Protein AF-A0ABD0ZR02-F1 (afdb_monomer)

Radius of gyration: 19.82 Å; Cα contacts (8 Å, |Δi|>4): 53; chains: 1; bounding box: 42×26×54 Å

Secondary structure (DSSP, 8-state):
--HHHHHHHHHHHHHHHHHHHHTT----HHHHHHHHHHHHS--TT-TTTT--TTSS-GGGSTT-EE-TTS-EEE-

Mean predicted aligned error: 8.43 Å

Solvent-accessible surface area (backbone atoms only — not comparable to full-atom values): 4674 Å² total; per-residue (Å²): 136,61,77,72,56,56,56,53,52,52,52,49,53,51,50,53,51,51,53,59,56,48,71,75,55,73,86,36,72,68,37,53,54,50,44,52,50,55,75,74,51,92,62,93,83,50,76,66,66,59,62,46,85,88,49,60,58,48,67,78,19,72,73,38,41,50,51,97,83,75,42,83,76,47,112

Nearest PD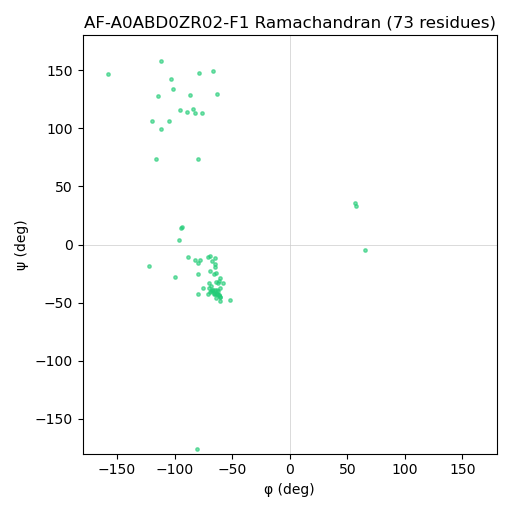B structures (foldseek):
  4z61-assembly1_C  TM=9.787E-01  e=9.115E-06  Arabidopsis thaliana
  7ogq-assem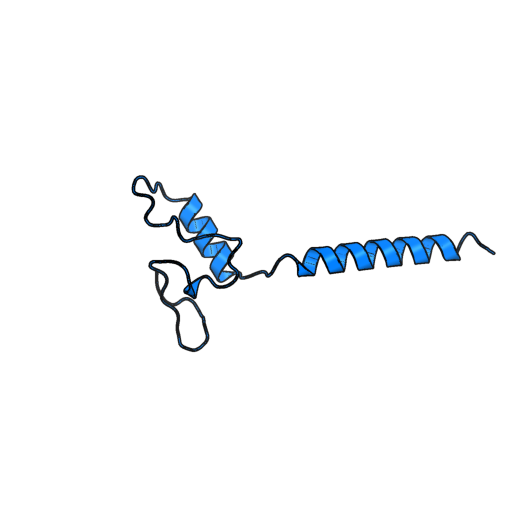bly1_BBB  TM=9.828E-01  e=1.709E-05  Arabidopsis thaliana
  8wed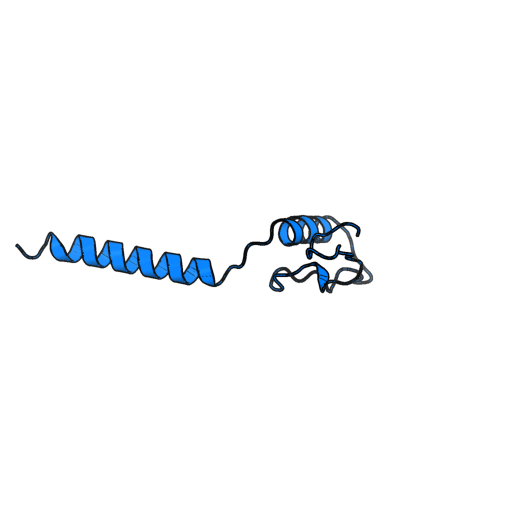-assembly2_E  TM=9.754E-01  e=2.599E-05  Arabidopsis thaliana
  4q3g-assembly2_B  TM=9.624E-01  e=2.599E-05  Oryza sativa
  7odv-assembly1_AAA  TM=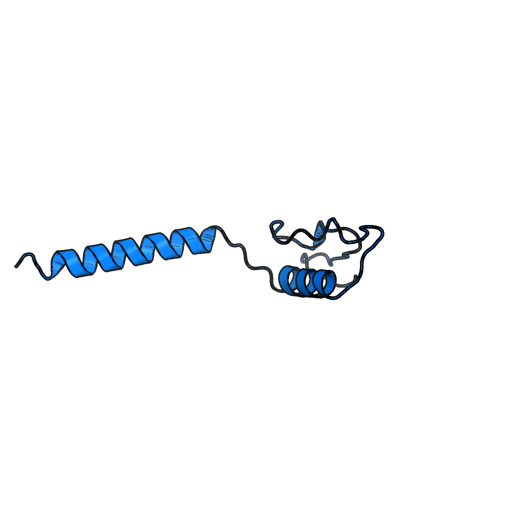8.881E-01  e=7.984E-03  Arabidopsis thaliana

Foldseek 3Di:
DVVVVVVVVVVVVVVVVVVVVVVQQQDDPVLVVVVVVVVVDDDPPCQQVQSDNSDNQCCRTPQFPADPVSHTDGD

Organism: NCBI:txid228776

Structure (mmCIF, N/CA/C/O backbone):
data_AF-A0ABD0ZR02-F1
#
_entry.id   AF-A0ABD0ZR02-F1
#
loop_
_atom_site.group_PDB
_atom_site.id
_atom_site.type_symbol
_atom_site.label_atom_id
_atom_site.label_alt_id
_atom_site.label_comp_id
_atom_site.label_asym_id
_atom_site.label_entity_id
_atom_site.label_seq_id
_atom_site.pdbx_PDB_ins_code
_atom_site.Cartn_x
_atom_site.Cartn_y
_atom_site.Cartn_z
_atom_site.occupancy
_atom_site.B_iso_or_equiv
_atom_site.auth_seq_id
_atom_site.auth_comp_id
_atom_site.auth_asym_id
_atom_site.auth_atom_id
_atom_site.pdbx_PDB_model_num
ATOM 1 N N . MET A 1 1 ? -25.535 15.615 46.041 1.00 48.47 1 MET A N 1
ATOM 2 C CA . MET A 1 1 ? -25.945 14.704 44.945 1.00 48.47 1 MET A CA 1
ATOM 3 C C . MET A 1 1 ? -25.550 15.182 43.539 1.00 48.47 1 MET A C 1
ATOM 5 O O . MET A 1 1 ? -26.011 14.591 42.581 1.00 48.47 1 MET A O 1
ATOM 9 N N . ALA A 1 2 ? -24.657 16.172 43.381 1.00 51.09 2 ALA A N 1
ATOM 10 C CA . ALA A 1 2 ? -24.232 16.658 42.057 1.00 51.09 2 ALA A CA 1
ATOM 11 C C . ALA A 1 2 ? -22.875 16.077 41.594 1.00 51.09 2 ALA A C 1
ATOM 13 O O . ALA A 1 2 ? -22.646 15.871 40.410 1.00 51.09 2 ALA A O 1
ATOM 14 N N . PHE A 1 3 ? -21.994 15.719 42.534 1.00 51.66 3 PHE A N 1
ATOM 15 C CA . PHE A 1 3 ? -20.606 15.317 42.253 1.00 51.66 3 PHE A CA 1
ATOM 16 C C . PHE A 1 3 ? -20.449 13.966 41.529 1.00 51.66 3 PHE A C 1
ATOM 18 O O . PHE A 1 3 ? -19.438 13.721 40.878 1.00 51.66 3 PHE A O 1
ATOM 25 N N . ARG A 1 4 ? -21.447 13.075 41.631 1.00 59.41 4 ARG A N 1
ATOM 26 C CA . ARG A 1 4 ? -21.438 11.774 40.942 1.00 59.41 4 ARG A CA 1
ATOM 27 C C . ARG A 1 4 ? -21.833 11.899 39.468 1.00 59.41 4 ARG A C 1
ATOM 29 O O . ARG A 1 4 ? -21.366 11.091 38.678 1.00 59.41 4 ARG A O 1
ATOM 36 N N . ASN A 1 5 ? -22.602 12.924 39.102 1.00 59.69 5 ASN A N 1
ATOM 37 C CA . ASN A 1 5 ? -23.094 13.112 37.737 1.00 59.69 5 ASN A CA 1
ATOM 38 C C . ASN A 1 5 ? -22.024 13.730 36.827 1.00 59.69 5 ASN A C 1
ATOM 40 O O . ASN A 1 5 ? -21.792 13.208 35.747 1.00 59.69 5 ASN A O 1
ATOM 44 N N . TYR A 1 6 ? -21.268 14.732 37.291 1.00 66.94 6 TYR A N 1
ATOM 45 C CA . TYR A 1 6 ? -20.208 15.352 36.476 1.00 66.94 6 TYR A CA 1
ATOM 46 C C . TYR A 1 6 ? -19.090 14.384 36.071 1.00 66.94 6 TYR A C 1
ATOM 48 O O . TYR A 1 6 ? -18.515 14.520 34.998 1.00 66.94 6 TYR A O 1
ATOM 56 N N . ARG A 1 7 ? -18.782 13.380 36.902 1.00 79.56 7 ARG A N 1
ATOM 57 C CA . ARG A 1 7 ? -17.717 12.417 36.595 1.00 79.56 7 ARG A CA 1
ATOM 58 C C . ARG A 1 7 ? -18.084 11.482 35.441 1.00 79.56 7 ARG A C 1
ATOM 60 O O . ARG A 1 7 ? -17.220 11.177 34.633 1.00 79.56 7 ARG A O 1
ATOM 67 N N . TRP A 1 8 ? -19.341 11.054 35.344 1.00 76.69 8 TRP A N 1
ATOM 68 C CA . TRP A 1 8 ? -19.808 10.219 34.233 1.00 76.69 8 TRP A CA 1
ATOM 69 C C . TRP A 1 8 ? -19.984 11.018 32.943 1.00 76.69 8 TRP A C 1
ATOM 71 O O . TRP A 1 8 ? -19.603 10.521 31.893 1.00 76.69 8 TRP A O 1
ATOM 81 N N . GLU A 1 9 ? -20.456 12.264 33.026 1.00 80.50 9 GLU A N 1
ATOM 82 C CA . GLU A 1 9 ? -20.549 13.175 31.875 1.00 80.50 9 GLU A CA 1
ATOM 83 C C . GLU A 1 9 ? -19.167 13.469 31.268 1.00 80.50 9 GLU A C 1
ATOM 85 O O . GLU A 1 9 ? -18.997 13.403 30.055 1.00 80.50 9 GLU A O 1
ATOM 90 N N . LEU A 1 10 ? -18.148 13.722 32.100 1.00 85.00 10 LEU A N 1
ATOM 91 C CA . LEU A 1 10 ? -16.775 13.944 31.627 1.00 85.00 10 LEU A CA 1
ATOM 92 C C . LEU A 1 10 ? -16.156 12.684 31.010 1.00 85.00 10 LEU A C 1
ATOM 94 O O . LEU A 1 10 ? -15.467 12.776 29.997 1.00 85.00 10 LEU A O 1
ATOM 98 N N . LEU A 1 11 ? -16.409 11.508 31.594 1.00 87.25 11 LEU A N 1
ATOM 99 C CA . LEU A 1 11 ? -15.964 10.234 31.021 1.00 87.25 11 LEU A CA 1
ATOM 100 C C . LEU A 1 11 ? -16.670 9.944 29.694 1.00 87.25 11 LEU A C 1
ATOM 102 O O . LEU A 1 11 ? -16.019 9.523 28.744 1.00 87.25 11 LEU A O 1
ATOM 106 N N . ALA A 1 12 ? -17.974 10.210 29.611 1.00 90.06 12 ALA A N 1
ATOM 107 C CA . ALA A 1 12 ? -18.748 10.055 28.389 1.00 90.06 12 ALA A CA 1
ATOM 108 C C . ALA A 1 12 ? -18.267 11.022 27.299 1.00 90.06 12 ALA A C 1
ATOM 110 O O . ALA A 1 12 ? -18.027 10.585 26.182 1.00 90.06 12 ALA A O 1
ATOM 111 N N . ALA A 1 13 ? -18.046 12.298 27.630 1.00 88.62 13 ALA A N 1
ATOM 112 C CA . ALA A 1 13 ? -17.530 13.304 26.701 1.00 88.62 13 ALA A CA 1
ATOM 113 C C . ALA A 1 13 ? -16.099 12.996 26.227 1.00 88.62 13 ALA A C 1
ATOM 115 O O . ALA A 1 13 ? -15.770 13.179 25.057 1.00 88.62 13 ALA A O 1
ATOM 116 N N . SER A 1 14 ? -15.237 12.500 27.120 1.00 89.25 14 SER A N 1
ATOM 117 C CA . SER A 1 14 ? -13.897 12.046 26.744 1.00 89.25 14 SER A CA 1
ATOM 118 C C . SER A 1 14 ? -13.959 10.830 25.821 1.00 89.25 14 SER A C 1
ATOM 120 O O . SER A 1 14 ? -13.211 10.784 24.850 1.00 89.25 14 SER A O 1
ATOM 122 N N . LEU A 1 15 ? -14.841 9.868 26.103 1.00 88.06 15 LEU A N 1
ATOM 123 C CA . LEU A 1 15 ? -15.009 8.664 25.293 1.00 88.06 15 LEU A CA 1
ATOM 124 C C . LEU A 1 15 ? -15.606 8.972 23.913 1.00 88.06 15 LEU A C 1
ATOM 126 O O . LEU A 1 15 ? -15.182 8.401 22.915 1.00 88.06 15 LEU A O 1
ATOM 130 N N . THR A 1 16 ? -16.572 9.886 23.819 1.00 86.31 16 THR A N 1
ATOM 131 C CA . THR A 1 16 ? -17.126 10.296 22.521 1.00 86.31 16 THR A CA 1
ATOM 132 C C . THR A 1 16 ? -16.095 11.045 21.686 1.00 86.31 16 THR A C 1
ATOM 134 O O . THR A 1 16 ? -15.999 10.798 20.485 1.00 86.31 16 THR A O 1
ATOM 137 N N . LEU A 1 17 ? -15.277 11.900 22.308 1.00 87.19 17 LEU A N 1
ATOM 138 C CA . LEU A 1 17 ? -14.189 12.594 21.622 1.00 87.19 17 LEU A CA 1
ATOM 139 C C . LEU A 1 17 ? -13.129 11.617 21.091 1.00 87.19 17 LEU A C 1
ATOM 141 O O . L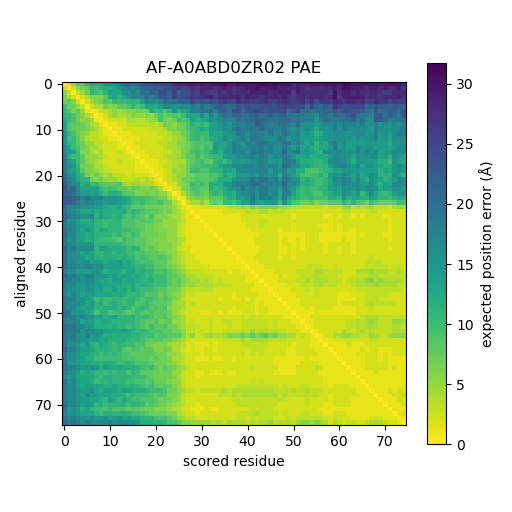EU A 1 17 ? -12.688 11.765 19.954 1.00 87.19 17 LEU A O 1
ATOM 145 N N . THR A 1 18 ? -12.735 10.605 21.870 1.00 82.62 18 THR A N 1
ATOM 146 C CA . THR A 1 18 ? -11.761 9.606 21.402 1.00 82.62 18 THR A CA 1
ATOM 147 C C . THR A 1 18 ? -12.315 8.762 20.261 1.00 82.62 18 THR A C 1
ATOM 149 O O . THR A 1 18 ? -11.614 8.562 19.276 1.00 82.62 18 THR A O 1
ATOM 152 N N . ILE A 1 19 ? -13.574 8.324 20.334 1.00 81.06 19 ILE A N 1
ATOM 153 C CA . ILE A 1 19 ? -14.217 7.569 19.248 1.00 81.06 19 ILE A CA 1
ATOM 154 C C . ILE A 1 19 ? -14.289 8.411 17.965 1.00 81.06 19 ILE A C 1
ATOM 156 O O . ILE A 1 19 ? -13.942 7.919 16.893 1.00 81.06 19 ILE A O 1
ATOM 160 N N . ALA A 1 20 ? -14.653 9.693 18.065 1.00 81.31 20 ALA A N 1
ATOM 161 C CA . ALA A 1 20 ? -14.671 10.603 16.918 1.00 81.31 20 ALA A CA 1
ATOM 162 C C . ALA A 1 20 ? -13.283 10.769 16.270 1.00 81.31 20 ALA A C 1
ATOM 164 O O . ALA A 1 20 ? -13.180 10.823 15.047 1.00 81.31 20 ALA A O 1
ATOM 165 N N . LEU A 1 21 ? -12.218 10.804 17.078 1.00 76.44 21 LEU A N 1
ATOM 166 C CA . LEU A 1 21 ? -10.837 10.866 16.590 1.00 76.44 21 LEU A CA 1
ATOM 167 C C . LEU A 1 21 ? -10.379 9.561 15.924 1.00 76.44 21 LEU A C 1
ATOM 169 O O . LEU A 1 21 ? -9.616 9.611 14.967 1.00 76.44 21 LEU A O 1
ATOM 173 N N . ILE A 1 22 ? -10.861 8.405 16.385 1.00 70.75 22 ILE A N 1
ATOM 174 C CA . ILE A 1 22 ? -10.539 7.103 15.779 1.00 70.75 22 ILE A CA 1
ATOM 175 C C . ILE A 1 22 ? -11.174 6.977 14.388 1.00 70.75 22 ILE A C 1
ATOM 177 O O . ILE A 1 22 ? -10.547 6.439 13.485 1.00 70.75 22 ILE A O 1
ATOM 181 N N . HIS A 1 23 ? -12.374 7.528 14.176 1.00 62.09 23 HIS A N 1
ATOM 182 C CA . HIS A 1 23 ? -13.026 7.514 12.861 1.00 62.09 23 HIS A CA 1
ATOM 183 C C . HIS A 1 23 ? -12.294 8.324 11.777 1.00 62.09 23 HIS A C 1
ATOM 185 O O . HIS A 1 23 ? -12.570 8.127 10.599 1.00 62.09 23 HIS A O 1
ATOM 191 N N . LEU A 1 24 ? -11.374 9.221 12.150 1.00 62.59 24 LEU A N 1
ATOM 192 C CA . LEU A 1 24 ? -10.530 9.957 11.198 1.00 62.59 24 LEU A CA 1
ATOM 193 C C . LEU A 1 24 ? -9.362 9.117 10.661 1.00 62.59 24 LEU A C 1
ATOM 195 O O . LEU A 1 24 ? -8.723 9.524 9.695 1.00 62.59 24 LEU A O 1
ATOM 199 N N . VAL A 1 25 ? -9.077 7.968 11.277 1.00 65.31 25 VAL A N 1
ATOM 200 C CA . VAL A 1 25 ? -8.013 7.054 10.862 1.00 65.31 25 VAL A CA 1
ATOM 201 C C . VAL A 1 25 ? -8.664 5.784 10.327 1.00 65.31 25 VAL A C 1
ATOM 203 O O . VAL A 1 25 ? -9.069 4.908 11.090 1.00 65.31 25 VAL A O 1
ATOM 206 N N . GLU A 1 26 ? -8.770 5.663 9.005 1.00 66.75 26 GLU A N 1
ATOM 207 C CA . GLU A 1 26 ? -9.031 4.357 8.402 1.00 66.75 26 GLU A CA 1
ATOM 208 C C . GLU A 1 26 ? -7.733 3.544 8.429 1.00 66.75 26 GLU A C 1
ATOM 210 O O . GLU A 1 26 ? -6.747 3.882 7.777 1.00 66.75 26 GLU A O 1
ATOM 215 N N . ALA A 1 27 ? -7.728 2.475 9.224 1.00 72.19 27 ALA A N 1
ATOM 216 C CA . ALA A 1 27 ? -6.591 1.576 9.341 1.00 72.19 27 ALA A CA 1
ATOM 217 C C . ALA A 1 27 ? -6.631 0.529 8.221 1.00 72.19 27 ALA A C 1
ATOM 219 O O . ALA A 1 27 ? -7.536 -0.310 8.176 1.00 72.19 27 ALA A O 1
ATOM 220 N N . ASN A 1 28 ? -5.628 0.541 7.344 1.00 88.06 28 ASN A N 1
ATOM 221 C CA . ASN A 1 28 ? -5.403 -0.517 6.368 1.00 88.06 28 ASN A CA 1
ATOM 222 C C . ASN A 1 28 ? -4.024 -1.134 6.598 1.00 88.06 28 ASN A C 1
ATOM 224 O O . ASN A 1 28 ? -3.003 -0.561 6.228 1.00 88.06 28 ASN A O 1
ATOM 228 N N . SER A 1 29 ? -4.005 -2.344 7.156 1.00 92.50 29 SER A N 1
ATOM 229 C CA . SER A 1 29 ? -2.763 -3.044 7.490 1.00 92.50 29 SER A CA 1
ATOM 230 C C . SER A 1 29 ? -1.867 -3.328 6.280 1.00 92.50 29 SER A C 1
ATOM 232 O O . SER A 1 29 ? -0.654 -3.429 6.437 1.00 92.50 29 SER A O 1
ATOM 234 N N . GLU A 1 30 ? -2.439 -3.483 5.078 1.00 95.56 30 GLU A N 1
ATOM 235 C CA . GLU A 1 30 ? -1.650 -3.641 3.848 1.00 95.56 30 GLU A CA 1
ATOM 236 C C . GLU A 1 30 ? -0.969 -2.316 3.482 1.00 95.56 30 G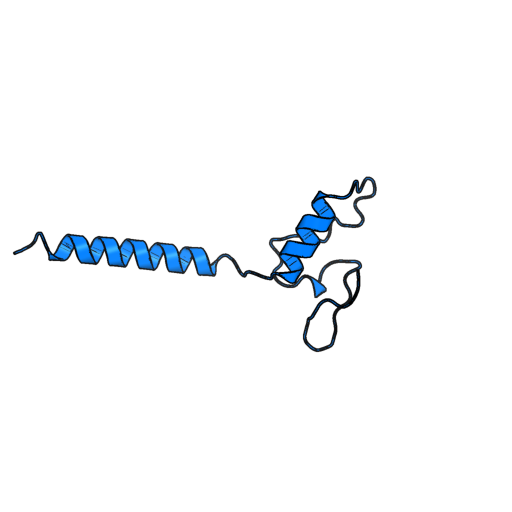LU A C 1
ATOM 238 O O . GLU A 1 30 ? 0.219 -2.304 3.165 1.00 95.56 30 GLU A O 1
ATOM 243 N N . GLY A 1 31 ? -1.692 -1.197 3.607 1.00 94.88 31 GLY A N 1
ATOM 244 C CA . GLY A 1 31 ? -1.143 0.148 3.426 1.00 94.88 31 GLY A CA 1
ATOM 245 C C . GLY A 1 31 ? -0.024 0.457 4.423 1.00 94.88 31 GLY A C 1
ATOM 246 O O . GLY A 1 31 ? 1.048 0.903 4.017 1.00 94.88 31 GLY A O 1
ATOM 247 N N . ASP A 1 32 ? -0.222 0.131 5.702 1.00 93.94 32 ASP A N 1
ATOM 248 C CA . ASP A 1 32 ? 0.789 0.318 6.751 1.00 93.94 32 ASP A CA 1
ATOM 249 C C . ASP A 1 32 ? 2.070 -0.479 6.459 1.00 93.94 32 ASP A C 1
ATOM 251 O O . ASP A 1 32 ? 3.181 0.048 6.561 1.00 93.94 32 ASP A O 1
ATOM 255 N N . ALA A 1 33 ? 1.928 -1.747 6.052 1.00 95.56 33 ALA A N 1
ATOM 256 C CA . ALA A 1 33 ? 3.059 -2.610 5.717 1.00 95.56 33 ALA A CA 1
ATOM 257 C C . ALA A 1 33 ? 3.851 -2.087 4.508 1.00 95.56 33 ALA A C 1
ATOM 259 O O . ALA A 1 33 ? 5.085 -2.069 4.523 1.00 95.56 33 ALA A O 1
ATOM 260 N N . LEU A 1 34 ? 3.153 -1.630 3.468 1.00 96.38 34 LEU A N 1
ATOM 261 C CA . LEU A 1 34 ? 3.774 -1.059 2.277 1.00 96.38 34 LEU A CA 1
ATOM 262 C C . LEU A 1 34 ? 4.440 0.292 2.568 1.00 96.38 34 LEU A C 1
ATOM 264 O O . LEU A 1 34 ? 5.561 0.540 2.124 1.00 96.38 34 LEU A O 1
ATOM 268 N N . TYR A 1 35 ? 3.816 1.149 3.372 1.00 95.56 35 TYR A N 1
ATOM 269 C CA . TYR A 1 35 ? 4.430 2.409 3.780 1.00 95.56 35 TYR A CA 1
ATOM 270 C C . TYR A 1 35 ? 5.704 2.184 4.612 1.00 95.56 35 TYR A C 1
ATOM 272 O O . TYR A 1 35 ? 6.714 2.855 4.387 1.00 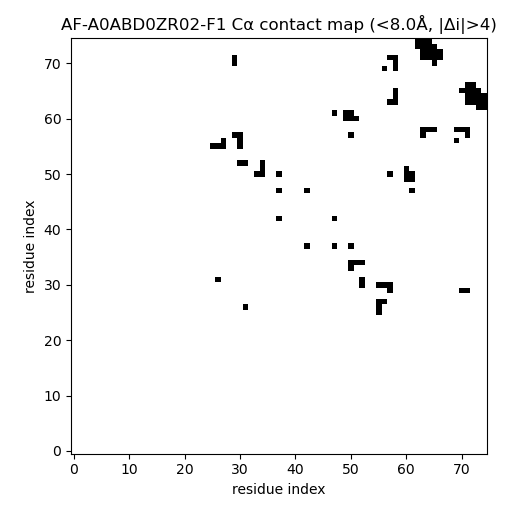95.56 35 TYR A O 1
ATOM 280 N N . ALA A 1 36 ? 5.712 1.184 5.499 1.00 96.31 36 ALA A N 1
ATOM 281 C CA . ALA A 1 36 ? 6.919 0.778 6.219 1.00 96.31 36 ALA A CA 1
ATOM 282 C C . ALA A 1 36 ? 8.025 0.279 5.266 1.00 96.31 36 ALA A C 1
ATOM 284 O O . ALA A 1 36 ? 9.193 0.636 5.436 1.00 96.31 36 ALA A O 1
ATOM 285 N N . LEU A 1 37 ? 7.668 -0.485 4.223 1.00 96.25 37 LEU A N 1
ATOM 286 C CA . LEU A 1 37 ? 8.610 -0.899 3.177 1.00 96.25 37 LEU A CA 1
ATOM 287 C C . LEU A 1 37 ? 9.207 0.316 2.455 1.00 96.25 37 LEU A C 1
ATOM 289 O O . LEU A 1 37 ? 10.430 0.409 2.363 1.00 96.25 37 LEU A O 1
ATOM 293 N N . ARG A 1 38 ? 8.383 1.275 2.011 1.00 96.25 38 ARG A N 1
ATOM 294 C CA . ARG A 1 38 ? 8.855 2.527 1.392 1.00 96.25 38 ARG A CA 1
ATOM 295 C C . ARG A 1 38 ? 9.892 3.226 2.271 1.00 96.25 38 ARG A C 1
ATOM 297 O O . ARG A 1 38 ? 10.940 3.616 1.771 1.00 96.25 38 ARG A O 1
ATOM 304 N N . GLN A 1 39 ? 9.618 3.376 3.568 1.00 96.94 39 GLN A N 1
ATOM 305 C CA . GLN A 1 39 ? 10.531 4.042 4.507 1.00 96.94 39 GLN A CA 1
ATOM 306 C C . GLN A 1 39 ? 11.868 3.310 4.686 1.00 96.94 39 GLN A C 1
ATOM 308 O O . GLN A 1 39 ? 12.865 3.932 5.046 1.00 96.94 39 GLN A O 1
ATOM 313 N N . SER A 1 40 ? 11.897 1.999 4.439 1.00 97.69 40 SER A N 1
ATOM 314 C CA . SER A 1 40 ? 13.114 1.186 4.524 1.00 97.69 40 SER A CA 1
ATOM 315 C C . SER A 1 40 ? 13.996 1.248 3.269 1.00 97.69 40 SER A C 1
ATOM 317 O O . SER A 1 40 ? 15.147 0.812 3.313 1.00 97.69 40 SER A O 1
ATOM 319 N N . LEU A 1 41 ? 13.481 1.786 2.158 1.00 96.81 41 LEU A N 1
ATOM 320 C CA . LEU A 1 41 ? 14.164 1.832 0.867 1.00 96.81 41 LEU A CA 1
ATOM 321 C C . LEU A 1 41 ? 14.731 3.230 0.587 1.00 96.81 41 LEU A C 1
ATOM 323 O O . LEU A 1 41 ? 14.112 4.250 0.883 1.00 96.81 41 LEU A O 1
ATOM 327 N N . SER A 1 42 ? 15.911 3.283 -0.036 1.00 97.50 42 SER A N 1
ATOM 328 C CA . SER A 1 42 ? 16.405 4.520 -0.644 1.00 97.50 42 SER A CA 1
ATOM 329 C C . SER A 1 42 ? 15.772 4.661 -2.025 1.00 97.50 42 SER A C 1
ATOM 331 O O . SER A 1 42 ? 16.036 3.847 -2.907 1.00 97.50 42 SER A O 1
ATOM 333 N N . ASP A 1 43 ? 14.923 5.673 -2.190 1.00 96.12 43 ASP A N 1
ATOM 334 C CA . ASP A 1 43 ? 14.159 5.934 -3.415 1.00 96.12 43 ASP A CA 1
ATOM 335 C C . ASP A 1 43 ? 14.587 7.277 -4.043 1.00 96.12 43 ASP A C 1
ATOM 337 O O . ASP A 1 43 ? 13.877 8.279 -3.906 1.00 96.12 43 ASP A O 1
ATOM 341 N N . PRO A 1 44 ? 15.786 7.346 -4.663 1.00 97.31 44 PRO A N 1
ATOM 342 C CA . PRO A 1 44 ? 16.328 8.589 -5.219 1.00 97.31 44 PRO A CA 1
ATOM 343 C C . PRO A 1 44 ? 15.513 9.124 -6.403 1.00 97.31 44 PRO A C 1
ATOM 345 O O . PRO A 1 44 ? 15.513 10.329 -6.637 1.00 97.31 44 PRO A O 1
ATOM 348 N N . ASP A 1 45 ? 14.805 8.243 -7.112 1.00 97.44 45 ASP A N 1
ATOM 349 C CA . ASP A 1 45 ? 14.002 8.580 -8.291 1.00 97.44 45 ASP A CA 1
ATOM 350 C C . ASP A 1 45 ? 12.514 8.792 -7.959 1.00 97.44 45 ASP A C 1
ATOM 352 O O . ASP A 1 45 ? 11.706 9.033 -8.855 1.00 97.44 45 ASP A O 1
ATOM 356 N N . HIS A 1 46 ? 12.141 8.725 -6.676 1.00 95.94 46 HIS A N 1
ATOM 357 C CA . HIS A 1 46 ? 10.776 8.943 -6.189 1.00 95.94 46 HIS A CA 1
ATOM 358 C C . HIS A 1 46 ? 9.722 8.009 -6.813 1.00 95.94 46 HIS A C 1
ATOM 360 O O . HIS A 1 46 ? 8.556 8.382 -6.969 1.00 95.94 46 HIS A O 1
ATOM 366 N N . VAL A 1 47 ? 10.100 6.771 -7.139 1.00 97.31 47 VAL A N 1
ATOM 367 C CA . VAL A 1 47 ? 9.209 5.766 -7.743 1.00 97.31 47 VAL A CA 1
ATOM 368 C C . VAL A 1 47 ? 8.044 5.421 -6.805 1.00 97.31 47 VAL A C 1
ATOM 370 O O . VAL A 1 47 ? 6.919 5.191 -7.250 1.00 97.31 47 VAL A O 1
ATOM 373 N N . LEU A 1 48 ? 8.280 5.450 -5.490 1.00 97.12 48 LEU A N 1
ATOM 374 C CA . LEU A 1 48 ? 7.290 5.131 -4.458 1.00 97.12 48 LEU A CA 1
ATOM 375 C C . LEU A 1 48 ? 6.558 6.377 -3.932 1.00 97.12 48 LEU A C 1
ATOM 377 O O . LEU A 1 48 ? 5.906 6.321 -2.890 1.00 97.12 48 LEU A O 1
ATOM 381 N N . GLN A 1 49 ? 6.640 7.523 -4.621 1.00 95.94 49 GLN A N 1
ATOM 382 C CA . GLN A 1 49 ? 6.019 8.777 -4.169 1.00 95.94 49 GLN A CA 1
ATOM 383 C C . GLN A 1 49 ? 4.501 8.665 -3.969 1.00 95.94 49 GLN A C 1
ATOM 385 O O . GLN A 1 49 ? 3.957 9.303 -3.071 1.00 95.94 49 GLN A O 1
ATOM 390 N N . SER A 1 50 ? 3.829 7.848 -4.784 1.00 96.44 50 SER A N 1
ATOM 391 C CA . SER A 1 50 ? 2.377 7.628 -4.707 1.00 96.44 50 SER A CA 1
ATOM 392 C C . SER A 1 50 ? 1.929 6.823 -3.481 1.00 96.44 50 SER A C 1
ATOM 394 O O . SER A 1 50 ? 0.732 6.758 -3.218 1.00 96.44 50 SER A O 1
ATOM 396 N N . TRP A 1 51 ? 2.862 6.217 -2.736 1.00 95.81 51 TRP A N 1
ATOM 397 C CA . TRP A 1 51 ? 2.570 5.430 -1.538 1.00 95.81 51 TRP A CA 1
ATOM 398 C C . TRP A 1 51 ? 2.331 6.373 -0.351 1.00 95.81 51 TRP A C 1
ATOM 400 O O . TRP A 1 51 ? 3.205 6.576 0.504 1.00 95.81 51 TRP A O 1
ATOM 410 N N . ASP A 1 52 ? 1.164 7.016 -0.367 1.00 92.19 52 ASP A N 1
ATOM 411 C CA . ASP A 1 52 ? 0.708 8.003 0.611 1.00 92.19 52 ASP A CA 1
ATOM 412 C C . ASP A 1 52 ? -0.161 7.332 1.693 1.00 92.19 52 ASP A C 1
ATOM 414 O O . ASP A 1 52 ? -1.254 6.856 1.377 1.00 92.19 52 ASP A O 1
ATOM 418 N N . PRO A 1 53 ? 0.268 7.320 2.971 1.00 88.50 53 PRO A N 1
ATOM 419 C CA . PRO A 1 53 ? -0.458 6.660 4.058 1.00 88.50 53 PRO A CA 1
ATOM 420 C C . PRO A 1 53 ? -1.784 7.346 4.422 1.00 88.50 53 PRO A C 1
ATOM 422 O O . PRO A 1 53 ? -2.557 6.799 5.202 1.00 88.50 53 PRO A O 1
ATOM 425 N N . THR A 1 54 ? -2.065 8.540 3.893 1.00 88.50 54 THR A N 1
ATOM 426 C CA . THR A 1 54 ? -3.372 9.198 4.054 1.00 88.50 54 THR A CA 1
ATOM 427 C C . THR A 1 54 ? -4.427 8.645 3.094 1.00 88.50 54 THR A C 1
ATOM 429 O O . THR A 1 54 ? -5.625 8.844 3.305 1.00 88.50 54 THR A O 1
ATOM 432 N N . LEU A 1 55 ? -4.000 7.919 2.055 1.00 88.44 55 LEU A N 1
ATOM 433 C CA . LEU A 1 55 ? -4.879 7.202 1.143 1.00 88.44 55 LEU A CA 1
ATOM 434 C C . LEU A 1 55 ? -5.132 5.795 1.678 1.00 88.44 55 LEU A C 1
ATOM 436 O O . LEU A 1 55 ? -4.251 4.941 1.711 1.00 88.44 55 LEU A O 1
ATOM 440 N N . VAL A 1 56 ? -6.384 5.545 2.035 1.00 86.31 56 VAL A N 1
ATOM 441 C CA . VAL A 1 56 ? -6.822 4.321 2.721 1.00 86.31 56 VAL A CA 1
ATOM 442 C C . VAL A 1 56 ? -6.629 3.061 1.881 1.00 86.31 56 VAL A C 1
ATOM 444 O O . VAL A 1 56 ? -6.388 1.974 2.410 1.00 86.31 56 VAL A O 1
ATOM 447 N N . ASN A 1 57 ? -6.758 3.191 0.561 1.00 91.94 57 ASN A N 1
ATOM 448 C CA . ASN A 1 57 ? -6.669 2.064 -0.353 1.00 91.94 57 ASN A CA 1
ATOM 449 C C . ASN A 1 57 ? -5.321 2.053 -1.104 1.00 91.94 57 ASN A C 1
ATOM 451 O O . ASN A 1 57 ? -5.159 2.822 -2.064 1.00 91.94 57 ASN A O 1
ATOM 455 N N . PRO A 1 58 ? -4.392 1.140 -0.756 1.00 94.81 58 PRO A N 1
ATOM 456 C CA . PRO A 1 58 ? -3.097 1.036 -1.419 1.00 94.81 58 PRO A CA 1
ATOM 457 C C . PRO A 1 58 ? -3.201 0.564 -2.875 1.00 94.81 58 PRO A C 1
ATOM 459 O O . PRO A 1 58 ? -2.263 0.750 -3.639 1.00 94.81 58 PRO A O 1
ATOM 462 N N . CYS A 1 59 ? -4.345 0.027 -3.317 1.00 96.19 59 CYS A N 1
ATOM 463 C CA . CYS A 1 59 ? -4.572 -0.335 -4.721 1.00 96.19 59 CYS A CA 1
ATOM 464 C C . CYS A 1 59 ? -4.580 0.872 -5.675 1.00 96.19 59 CYS A C 1
ATOM 466 O O . CYS A 1 59 ? -4.580 0.695 -6.890 1.00 96.19 59 CYS A O 1
ATOM 468 N N . THR A 1 60 ? -4.626 2.094 -5.134 1.00 95.56 60 THR A N 1
ATOM 469 C CA . THR A 1 60 ? -4.496 3.338 -5.907 1.00 95.56 60 THR A CA 1
ATOM 470 C C . THR A 1 60 ? -3.044 3.793 -6.069 1.00 95.56 60 THR A C 1
ATOM 472 O O . THR A 1 60 ? -2.772 4.700 -6.855 1.00 95.56 60 THR A O 1
ATOM 475 N N . TRP A 1 61 ? -2.110 3.177 -5.344 1.00 97.12 61 TRP A N 1
ATOM 476 C CA . TRP A 1 61 ? -0.694 3.511 -5.400 1.00 97.12 61 TRP A CA 1
ATOM 477 C C . TRP A 1 61 ? -0.042 2.888 -6.637 1.00 97.12 61 TRP A C 1
ATOM 479 O O . TRP A 1 61 ? -0.407 1.802 -7.090 1.00 97.12 61 TRP A O 1
ATOM 489 N N . PHE A 1 62 ? 0.959 3.563 -7.197 1.00 97.44 62 PHE A N 1
ATOM 490 C CA . PHE A 1 62 ? 1.707 3.026 -8.329 1.00 97.44 62 PHE A CA 1
ATOM 491 C C . PHE A 1 62 ? 2.508 1.794 -7.931 1.00 97.44 62 PHE A C 1
ATOM 493 O O . PHE A 1 62 ? 2.965 1.666 -6.798 1.00 97.44 62 PHE A O 1
ATOM 500 N N . HIS A 1 63 ? 2.681 0.892 -8.896 1.00 97.25 63 HIS A N 1
ATOM 501 C CA . HIS A 1 63 ? 3.354 -0.399 -8.735 1.00 97.25 63 HIS A CA 1
ATOM 502 C C . HIS A 1 63 ? 2.645 -1.392 -7.800 1.00 97.25 63 HIS A C 1
ATOM 504 O O . HIS A 1 63 ? 3.024 -2.556 -7.771 1.00 97.25 63 HIS A O 1
ATOM 510 N N . VAL A 1 64 ? 1.551 -1.005 -7.137 1.00 97.62 64 VAL A N 1
ATOM 511 C CA . VAL A 1 64 ? 0.709 -1.925 -6.369 1.00 97.62 64 VAL A CA 1
ATOM 512 C C . VAL A 1 64 ? -0.327 -2.566 -7.291 1.00 97.62 64 VAL A C 1
ATOM 514 O O . VAL A 1 64 ? -1.047 -1.889 -8.019 1.00 97.62 64 VAL A O 1
ATOM 517 N N . THR A 1 65 ? -0.418 -3.895 -7.265 1.00 97.88 65 THR A N 1
ATOM 518 C CA . THR A 1 65 ? -1.459 -4.651 -7.974 1.00 97.88 65 THR A CA 1
ATOM 519 C C . THR A 1 65 ? -2.361 -5.359 -6.978 1.00 97.88 65 THR A C 1
ATOM 521 O O . THR A 1 65 ? -1.891 -6.137 -6.140 1.00 97.88 65 THR A O 1
ATOM 524 N N . CYS A 1 66 ? -3.668 -5.153 -7.118 1.00 97.62 66 CYS A N 1
ATOM 525 C CA . CYS A 1 66 ? -4.678 -5.790 -6.285 1.00 97.62 66 CYS A CA 1
ATOM 526 C C . CYS A 1 66 ? -5.536 -6.800 -7.048 1.00 97.62 66 CYS A C 1
ATOM 528 O O . CYS A 1 66 ? -5.659 -6.744 -8.272 1.00 97.62 66 CYS A O 1
ATOM 530 N N . ASN A 1 67 ? -6.142 -7.726 -6.305 1.00 97.56 67 ASN A N 1
ATOM 531 C CA . ASN A 1 67 ? -7.181 -8.611 -6.822 1.00 97.56 67 ASN A CA 1
ATOM 532 C C . ASN A 1 67 ? -8.560 -7.911 -6.870 1.00 97.56 67 ASN A C 1
ATOM 534 O O . ASN A 1 67 ? -8.694 -6.731 -6.548 1.00 97.56 67 ASN A O 1
ATOM 538 N N . GLN A 1 68 ? -9.601 -8.657 -7.255 1.00 97.38 68 GLN A N 1
ATOM 539 C CA . GLN A 1 68 ? -10.981 -8.152 -7.350 1.00 97.38 68 GLN A CA 1
ATOM 540 C C . GLN A 1 68 ? -11.587 -7.746 -5.994 1.00 97.38 68 GLN A C 1
ATOM 542 O O . GLN A 1 68 ? -12.528 -6.959 -5.963 1.00 97.38 68 GLN A O 1
ATOM 547 N N . ASP A 1 69 ? -11.018 -8.229 -4.888 1.00 96.31 69 ASP A N 1
ATOM 548 C CA . ASP A 1 69 ? -11.451 -7.934 -3.520 1.00 96.31 69 ASP A CA 1
ATOM 549 C C . ASP A 1 69 ? -10.673 -6.760 -2.891 1.00 96.31 69 ASP A C 1
ATOM 551 O O . ASP A 1 69 ? -10.715 -6.572 -1.675 1.00 96.31 69 ASP A O 1
ATOM 555 N N . ASN A 1 70 ? -9.940 -5.979 -3.699 1.00 93.75 70 ASN A N 1
ATOM 556 C CA . ASN A 1 70 ? -9.055 -4.892 -3.256 1.00 93.75 70 ASN A CA 1
ATOM 557 C C . ASN A 1 70 ? -7.972 -5.339 -2.256 1.00 93.75 70 ASN A C 1
ATOM 559 O O . ASN A 1 70 ? -7.625 -4.598 -1.340 1.00 93.75 70 ASN A O 1
ATOM 563 N N . ARG A 1 71 ? -7.441 -6.557 -2.422 1.00 95.25 71 ARG A N 1
ATOM 564 C CA . ARG A 1 71 ? -6.294 -7.062 -1.653 1.00 95.25 71 ARG A CA 1
ATOM 565 C C . ARG A 1 71 ? -5.025 -6.983 -2.469 1.00 95.25 71 ARG A C 1
ATOM 567 O O . ARG A 1 71 ? -5.018 -7.413 -3.626 1.00 95.25 71 ARG A O 1
ATOM 574 N N . VAL A 1 72 ? -3.955 -6.484 -1.861 1.00 96.62 72 VAL A N 1
ATOM 575 C CA . VAL A 1 72 ? -2.636 -6.419 -2.495 1.00 96.62 72 VAL A CA 1
ATOM 576 C C . VAL A 1 72 ? -2.136 -7.832 -2.803 1.00 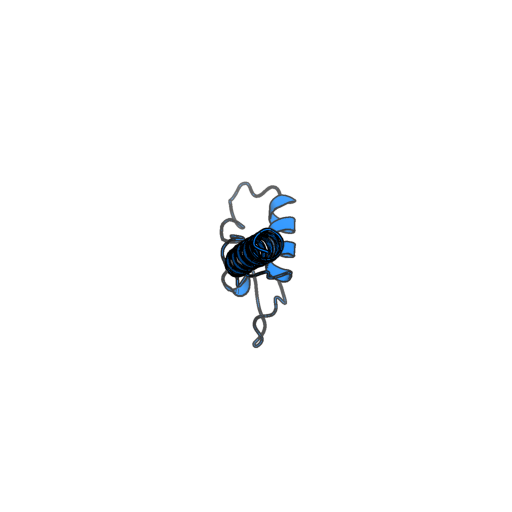96.62 72 VAL A C 1
ATOM 578 O O . VAL A 1 72 ? -2.123 -8.717 -1.953 1.00 96.62 72 VAL A O 1
ATOM 581 N N . THR A 1 73 ? -1.700 -8.049 -4.043 1.00 97.69 73 THR A N 1
ATOM 582 C CA . THR A 1 73 ? -1.160 -9.342 -4.507 1.00 97.69 73 THR A CA 1
ATOM 583 C C . THR A 1 73 ? 0.256 -9.241 -5.059 1.00 97.69 73 THR A C 1
ATOM 585 O O . THR A 1 73 ? 0.942 -10.258 -5.170 1.00 97.69 73 THR A O 1
ATOM 588 N N . ARG A 1 74 ? 0.703 -8.033 -5.420 1.00 95.69 74 ARG A N 1
ATOM 589 C CA . ARG A 1 74 ? 2.041 -7.776 -5.953 1.00 95.69 74 ARG A CA 1
ATOM 590 C C . ARG A 1 74 ? 2.425 -6.312 -5.761 1.00 95.69 74 ARG A C 1
ATOM 592 O O . ARG A 1 74 ? 1.559 -5.442 -5.863 1.00 95.69 74 ARG A O 1
ATOM 599 N N . VAL A 1 75 ? 3.720 -6.097 -5.543 1.00 92.38 75 VAL A N 1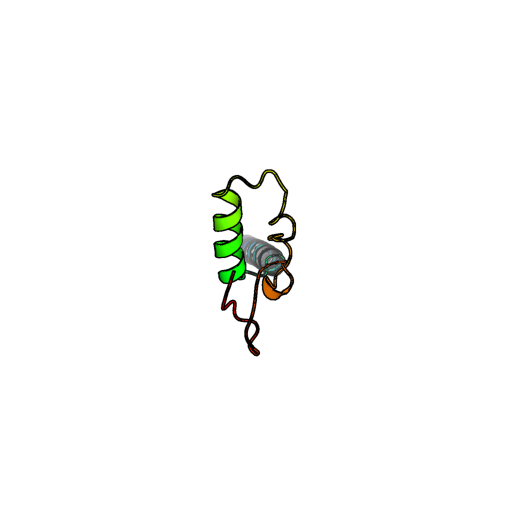
ATOM 600 C CA . VAL A 1 75 ? 4.428 -4.811 -5.595 1.00 92.38 75 VAL A CA 1
ATOM 601 C C . VAL A 1 75 ? 5.694 -4.931 -6.429 1.00 92.38 75 VAL A C 1
ATOM 603 O O . VAL A 1 75 ? 6.140 -6.091 -6.622 1.00 92.38 75 VAL A O 1
#

Sequence (75 aa):
MAFRNYRWELLAASLTLTIALIHLVEANSEGDALYALRQSLSDPDHVLQSWDPTLVNPCTWFHVTCNQDNRVTRV

InterPro domains:
  IPR013210 Leucine-rich repeat-containing N-terminal, plant-type [PF08263] (28-67)
  IPR032675 Leucine-rich repeat domain superfamily [G3DSA:3.80.10.10] (26-75)

pLDDT: mean 87.55, std 12.93, range [48.47, 97.88]